Protein AF-A0A822GF54-F1 (afdb_monomer_lite)

Foldseek 3Di:
DVVVVVVVVVVVVVVVVVVVVPDPPVVLVVLVVVVVVVVVVVVVVVVVVVVVVVVVVLVVVVVVLVVVLVVLVVVLVVLVVVCVVVVDDDPVSVVVSVVSVVVSVVVVVCCVVPNDDDDDDDDDDPPPPDDDDDPPPDDPPPVPDDDDDDDDDSDDD

Structure (mmCIF, N/CA/C/O backbone):
data_AF-A0A822GF54-F1
#
_entry.id   AF-A0A822GF54-F1
#
loop_
_atom_site.group_PDB
_atom_site.id
_atom_site.type_symbol
_atom_site.label_atom_id
_atom_site.label_alt_id
_atom_site.label_comp_id
_atom_site.label_asym_id
_atom_site.label_entity_id
_atom_site.label_seq_id
_atom_site.pdbx_PDB_ins_code
_atom_site.Cartn_x
_atom_site.Cartn_y
_atom_site.Cartn_z
_atom_site.occupancy
_atom_site.B_iso_or_equiv
_atom_site.auth_seq_id
_atom_site.auth_comp_id
_atom_site.auth_asym_id
_atom_site.auth_atom_id
_atom_site.pdbx_PDB_model_num
ATOM 1 N N . LEU A 1 1 ? 51.647 18.695 -51.760 1.00 62.88 1 LEU A N 1
ATOM 2 C CA . LEU A 1 1 ? 51.159 19.353 -50.527 1.00 62.88 1 LEU A CA 1
ATOM 3 C C . LEU A 1 1 ? 49.643 19.215 -50.372 1.00 62.88 1 LEU A C 1
ATOM 5 O O . LEU A 1 1 ? 49.225 18.711 -49.344 1.00 62.88 1 LEU A O 1
ATOM 9 N N . ILE A 1 2 ? 48.826 19.534 -51.386 1.00 62.53 2 ILE A N 1
ATOM 10 C CA . ILE A 1 2 ? 47.358 19.334 -51.318 1.00 62.53 2 ILE A CA 1
ATOM 11 C C . ILE A 1 2 ? 46.980 17.839 -51.302 1.00 62.53 2 ILE A C 1
ATOM 13 O O . ILE A 1 2 ? 46.251 17.400 -50.422 1.00 62.53 2 ILE A O 1
ATOM 17 N N . ASN A 1 3 ? 47.561 17.021 -52.189 1.00 69.25 3 ASN A N 1
ATOM 18 C CA . ASN A 1 3 ? 47.266 15.576 -52.235 1.00 69.25 3 ASN A CA 1
ATOM 19 C C . ASN A 1 3 ? 47.635 14.825 -50.942 1.00 69.25 3 ASN A C 1
ATOM 21 O O . ASN A 1 3 ? 46.968 13.866 -50.583 1.00 69.25 3 ASN A O 1
ATOM 25 N N . SER A 1 4 ? 48.667 15.267 -50.216 1.00 73.56 4 SER A N 1
ATOM 26 C CA . SER A 1 4 ? 49.046 14.665 -48.929 1.00 73.56 4 SER A CA 1
ATOM 27 C C . SER A 1 4 ? 48.073 15.021 -47.800 1.00 73.56 4 SER A C 1
ATOM 29 O O . SER A 1 4 ? 47.867 14.207 -46.911 1.00 73.56 4 SER A O 1
ATOM 31 N N . GLN A 1 5 ? 47.449 16.204 -47.844 1.00 74.88 5 GLN A N 1
ATOM 32 C CA . GLN A 1 5 ? 46.405 16.591 -46.886 1.00 74.88 5 GLN A CA 1
ATOM 33 C C . GLN A 1 5 ? 45.098 15.838 -47.150 1.00 74.88 5 GLN A C 1
ATOM 35 O O . GLN A 1 5 ? 44.458 15.377 -46.214 1.00 74.88 5 GLN A O 1
ATOM 40 N N . VAL A 1 6 ? 44.738 15.653 -48.424 1.00 77.38 6 VAL A N 1
ATOM 41 C CA . VAL A 1 6 ? 43.554 14.871 -48.813 1.00 77.38 6 VAL A CA 1
ATOM 42 C C . VAL A 1 6 ? 43.695 13.408 -48.384 1.00 77.38 6 VAL A C 1
ATOM 44 O O . VAL A 1 6 ? 42.752 12.850 -47.838 1.00 77.38 6 VAL A O 1
ATOM 47 N N . ASN A 1 7 ? 44.875 12.806 -48.551 1.00 83.06 7 ASN A N 1
ATOM 48 C CA . ASN A 1 7 ? 45.111 11.428 -48.111 1.00 83.06 7 ASN A CA 1
ATOM 49 C C . ASN A 1 7 ? 45.006 11.272 -46.584 1.00 83.06 7 ASN A C 1
ATOM 51 O O . ASN A 1 7 ? 44.385 10.323 -46.125 1.00 83.06 7 ASN A O 1
ATOM 55 N N . SER A 1 8 ? 45.520 12.234 -45.808 1.00 83.50 8 SER A N 1
ATOM 56 C CA . SER A 1 8 ? 45.375 12.238 -44.341 1.00 83.50 8 SER A CA 1
ATOM 57 C C . SER A 1 8 ? 43.906 12.264 -43.903 1.00 83.50 8 SER A C 1
ATOM 59 O O . SER A 1 8 ? 43.526 11.550 -42.983 1.00 83.50 8 SER A O 1
ATOM 61 N N . LEU A 1 9 ? 43.066 13.052 -44.583 1.00 82.94 9 LEU A N 1
ATOM 62 C CA . LEU A 1 9 ? 41.627 13.111 -44.300 1.00 82.94 9 LEU A CA 1
ATOM 63 C C . LEU A 1 9 ? 40.915 11.799 -44.649 1.00 82.94 9 LEU A C 1
ATOM 65 O O . LEU A 1 9 ? 40.006 11.386 -43.939 1.00 82.94 9 LEU A O 1
ATOM 69 N N . VAL A 1 10 ? 41.324 11.130 -45.729 1.00 86.12 10 VAL A N 1
ATOM 70 C CA . VAL A 1 10 ? 40.788 9.810 -46.095 1.00 86.12 10 VAL A CA 1
ATOM 71 C C . VAL A 1 10 ? 41.155 8.764 -45.040 1.00 86.12 10 VAL A C 1
ATOM 73 O O . VAL A 1 10 ? 40.300 7.970 -44.654 1.00 86.12 10 VAL A O 1
ATOM 76 N N . ASP A 1 11 ? 42.386 8.789 -44.529 1.00 87.25 11 ASP A N 1
ATOM 77 C CA . ASP A 1 11 ? 42.826 7.883 -43.464 1.00 87.25 11 ASP A CA 1
ATOM 78 C C . ASP A 1 11 ? 42.062 8.128 -42.149 1.00 87.25 11 ASP A C 1
ATOM 80 O O . ASP A 1 11 ? 41.659 7.174 -41.476 1.00 87.25 11 ASP A O 1
ATOM 84 N N . GLU A 1 12 ? 41.785 9.391 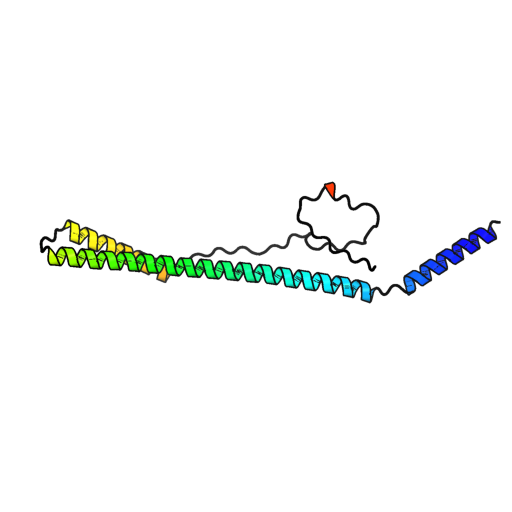-41.809 1.00 87.19 12 GLU A N 1
ATOM 85 C CA . GLU A 1 12 ? 40.933 9.761 -40.669 1.00 87.19 12 GLU A CA 1
ATOM 86 C C . GLU A 1 12 ? 39.487 9.276 -40.850 1.00 87.19 12 GLU A C 1
ATOM 88 O O . GLU A 1 12 ? 38.936 8.650 -39.944 1.00 87.19 12 GLU A O 1
ATOM 93 N N . ILE A 1 13 ? 38.888 9.489 -42.028 1.00 87.00 13 ILE A N 1
ATOM 94 C CA . ILE A 1 13 ? 37.529 9.018 -42.347 1.00 87.00 13 ILE A CA 1
ATOM 95 C C . ILE A 1 13 ? 37.442 7.494 -42.228 1.00 87.00 13 ILE A C 1
ATOM 97 O O . ILE A 1 13 ? 36.528 6.981 -41.588 1.00 87.00 13 ILE A O 1
ATOM 101 N N . ASN A 1 14 ? 38.412 6.766 -42.785 1.00 88.69 14 ASN A N 1
ATOM 102 C CA . ASN A 1 14 ? 38.449 5.306 -42.707 1.00 88.69 14 ASN A CA 1
ATOM 103 C C . ASN A 1 14 ? 38.640 4.813 -41.266 1.00 88.69 14 ASN A C 1
ATOM 105 O O . ASN A 1 14 ? 38.104 3.776 -40.879 1.00 88.69 14 ASN A O 1
ATOM 109 N N . THR A 1 15 ? 39.399 5.547 -40.451 1.00 90.44 15 THR A N 1
ATOM 110 C CA . THR A 1 15 ? 39.565 5.228 -39.028 1.00 90.44 15 THR A CA 1
ATOM 111 C C . THR A 1 15 ? 38.246 5.394 -38.272 1.00 90.44 15 THR A C 1
ATOM 113 O O . THR A 1 15 ? 37.877 4.503 -37.507 1.00 90.44 15 THR A O 1
ATOM 116 N N . LEU A 1 16 ? 37.508 6.480 -38.523 1.00 86.81 16 LEU A N 1
ATOM 117 C CA . LEU A 1 16 ? 36.188 6.717 -37.929 1.00 86.81 16 LEU A CA 1
ATOM 118 C C . LEU A 1 16 ? 35.161 5.668 -38.376 1.00 86.81 16 LEU A C 1
ATOM 120 O O . LEU A 1 16 ? 34.424 5.149 -37.542 1.00 86.81 16 LEU A O 1
ATOM 124 N N . ASP A 1 17 ? 35.141 5.309 -39.659 1.00 84.06 17 ASP A N 1
ATOM 125 C CA . ASP A 1 17 ? 34.235 4.285 -40.197 1.00 84.06 17 ASP A CA 1
ATOM 126 C C . ASP A 1 17 ? 34.492 2.912 -39.557 1.00 84.06 17 ASP A C 1
ATOM 128 O O . ASP A 1 17 ? 33.571 2.244 -39.085 1.00 84.06 17 ASP A O 1
ATOM 132 N N . ASN A 1 18 ? 35.767 2.537 -39.407 1.00 87.50 18 ASN A N 1
ATOM 133 C CA . ASN A 1 18 ? 36.145 1.321 -38.693 1.00 87.50 18 ASN A CA 1
ATOM 134 C C . ASN A 1 18 ? 35.714 1.367 -37.219 1.00 87.50 18 ASN A C 1
ATOM 136 O O . ASN A 1 18 ? 35.192 0.378 -36.707 1.00 87.50 18 ASN A O 1
ATOM 140 N N . GLN A 1 19 ? 35.875 2.501 -36.531 1.00 84.88 19 GLN A N 1
ATOM 141 C CA . GLN A 1 19 ? 35.415 2.654 -35.146 1.00 84.88 19 GLN A CA 1
ATOM 142 C C . GLN A 1 19 ? 33.894 2.501 -35.029 1.00 84.88 19 GLN A C 1
ATOM 144 O O . GLN A 1 19 ? 33.423 1.777 -34.151 1.00 84.88 19 GLN A O 1
ATOM 149 N N . LEU A 1 20 ? 33.131 3.114 -35.937 1.00 81.94 20 LEU A N 1
ATOM 150 C CA . LEU A 1 20 ? 31.677 2.965 -35.998 1.00 81.94 20 LEU A CA 1
ATOM 151 C C . LEU A 1 20 ? 31.261 1.521 -36.304 1.00 81.94 20 LEU A C 1
ATOM 153 O O . LEU A 1 20 ? 30.304 1.031 -35.712 1.00 81.94 20 LEU A O 1
ATOM 157 N N . SER A 1 21 ? 32.001 0.812 -37.160 1.00 81.56 21 SER A N 1
ATOM 158 C CA . SER A 1 21 ? 31.717 -0.590 -37.496 1.00 81.56 21 SER A CA 1
ATOM 159 C C . SER A 1 21 ? 31.939 -1.565 -36.332 1.00 81.56 21 SER A C 1
ATOM 161 O O . SER A 1 21 ? 31.321 -2.628 -36.290 1.00 81.56 21 SER A O 1
ATOM 163 N N . VAL A 1 22 ? 32.807 -1.207 -35.380 1.00 86.44 22 VAL A N 1
ATOM 164 C CA . VAL A 1 22 ? 33.123 -2.020 -34.193 1.00 86.44 22 VAL A CA 1
ATOM 165 C C . VAL A 1 22 ? 32.194 -1.685 -33.018 1.00 86.44 22 VAL A C 1
ATOM 167 O O . VAL A 1 22 ? 32.098 -2.466 -32.068 1.00 86.44 22 VAL A O 1
ATOM 170 N N . LEU A 1 23 ? 31.466 -0.562 -33.068 1.00 84.81 23 LEU A N 1
ATOM 171 C CA . LEU A 1 23 ? 30.486 -0.217 -32.040 1.00 84.81 23 LEU A CA 1
ATOM 172 C C . LEU A 1 23 ? 29.345 -1.237 -32.010 1.00 84.81 23 LEU A C 1
ATOM 174 O O . LEU A 1 23 ? 28.486 -1.297 -32.889 1.00 84.81 23 LEU A O 1
ATOM 178 N N . ASN A 1 24 ? 29.299 -2.006 -30.927 1.00 86.12 24 ASN A N 1
ATOM 179 C CA . ASN A 1 24 ? 28.221 -2.943 -30.672 1.00 86.12 24 ASN A CA 1
ATOM 180 C C . ASN A 1 24 ? 27.012 -2.217 -30.061 1.00 86.12 24 ASN A C 1
ATOM 182 O O . ASN A 1 24 ? 26.870 -2.111 -28.840 1.00 86.12 24 ASN A O 1
ATOM 186 N N . VAL A 1 25 ? 26.134 -1.705 -30.924 1.00 86.75 25 VAL A N 1
ATOM 187 C CA . VAL A 1 25 ? 24.910 -0.989 -30.526 1.00 86.75 25 VAL A CA 1
ATOM 188 C C . VAL A 1 25 ? 24.016 -1.848 -29.624 1.00 86.75 25 VAL A C 1
ATOM 190 O O . VAL A 1 25 ? 23.463 -1.341 -28.645 1.00 86.75 25 VAL A O 1
ATOM 193 N N . ASP A 1 26 ? 23.922 -3.153 -29.890 1.00 89.56 26 ASP A N 1
ATOM 194 C CA . ASP A 1 26 ? 23.113 -4.073 -29.086 1.00 89.56 26 ASP A CA 1
ATOM 195 C C . ASP A 1 26 ? 23.646 -4.207 -27.656 1.00 89.56 26 ASP A C 1
ATOM 197 O O . ASP A 1 26 ? 22.862 -4.277 -26.706 1.00 89.56 26 ASP A O 1
ATOM 201 N N . GLU A 1 27 ? 24.969 -4.184 -27.472 1.00 89.31 27 GLU A N 1
ATOM 202 C CA . GLU A 1 27 ? 25.577 -4.193 -26.140 1.00 89.31 27 GLU A CA 1
ATOM 203 C C . GLU A 1 27 ? 25.241 -2.913 -25.362 1.00 89.31 27 GLU A C 1
ATOM 205 O O . GLU A 1 27 ? 24.866 -2.980 -24.186 1.00 89.31 27 GLU A O 1
ATOM 210 N N . VAL A 1 28 ? 25.319 -1.749 -26.014 1.00 86.62 28 VAL A N 1
ATOM 211 C CA . VAL A 1 28 ? 24.971 -0.456 -25.402 1.00 86.62 28 VAL A CA 1
ATOM 212 C C . VAL A 1 28 ? 23.494 -0.431 -25.002 1.00 86.62 28 VAL A C 1
ATOM 214 O O . VAL A 1 28 ? 23.165 -0.132 -23.850 1.00 86.62 28 VAL A O 1
ATOM 217 N N . ILE A 1 29 ? 22.597 -0.825 -25.910 1.00 89.25 29 ILE A N 1
ATOM 218 C CA . ILE A 1 29 ? 21.159 -0.936 -25.630 1.00 89.25 29 ILE A CA 1
ATOM 219 C C . ILE A 1 29 ? 20.908 -1.930 -24.491 1.00 89.25 29 ILE A C 1
ATOM 221 O O . ILE A 1 29 ? 20.104 -1.654 -23.597 1.00 89.25 29 ILE A O 1
ATOM 225 N N . GLY A 1 30 ? 21.605 -3.067 -24.489 1.00 92.44 30 GLY A N 1
ATOM 226 C CA . GLY A 1 30 ? 21.512 -4.084 -23.446 1.00 92.44 30 GLY A CA 1
ATOM 227 C C . GLY A 1 30 ? 21.836 -3.526 -22.060 1.00 92.44 30 GLY A C 1
ATOM 228 O O . GLY A 1 30 ? 21.047 -3.700 -21.128 1.00 92.44 30 GLY A O 1
ATOM 229 N N . LYS A 1 31 ? 22.940 -2.783 -21.926 1.00 90.38 31 LYS A N 1
ATOM 230 C CA . LYS A 1 31 ? 23.333 -2.130 -20.664 1.00 90.38 31 LYS A CA 1
ATOM 231 C C . LYS A 1 31 ? 22.307 -1.088 -20.207 1.00 90.38 31 LYS A C 1
ATOM 233 O O . LYS A 1 31 ? 21.956 -1.051 -19.026 1.00 90.38 31 LYS A O 1
ATOM 238 N N . CYS A 1 32 ? 21.782 -0.274 -21.125 1.00 89.00 32 CYS A N 1
ATOM 239 C CA . CYS A 1 32 ? 20.730 0.698 -20.813 1.00 89.00 32 CYS A CA 1
ATOM 240 C C . CYS A 1 32 ? 19.446 0.011 -20.324 1.00 89.00 32 CYS A C 1
ATOM 242 O O . CYS A 1 32 ? 18.877 0.411 -19.306 1.00 89.00 32 CYS A O 1
ATOM 244 N N . ARG A 1 33 ? 19.020 -1.070 -20.990 1.00 93.06 33 ARG A N 1
ATOM 245 C CA . ARG A 1 33 ? 17.845 -1.857 -20.587 1.00 93.06 33 ARG A CA 1
ATOM 246 C C . ARG A 1 33 ? 17.999 -2.451 -19.194 1.00 93.06 33 ARG A C 1
ATOM 248 O O . ARG A 1 33 ? 17.090 -2.302 -18.390 1.00 93.06 33 ARG A O 1
ATOM 255 N N . GLN A 1 34 ? 19.155 -3.027 -18.867 1.00 94.19 34 GLN A N 1
ATOM 256 C CA . GLN A 1 34 ? 19.411 -3.569 -17.526 1.00 94.19 34 GLN A CA 1
ATOM 257 C C . GLN A 1 34 ? 19.249 -2.510 -16.425 1.00 94.19 34 GLN A C 1
ATOM 259 O O . GLN A 1 34 ? 18.699 -2.788 -15.359 1.00 94.19 34 GLN A O 1
ATOM 264 N N . LYS A 1 35 ? 19.698 -1.277 -16.681 1.00 90.88 35 LYS A N 1
ATOM 265 C CA . LYS A 1 35 ? 19.548 -0.157 -15.743 1.00 90.88 35 LYS A CA 1
ATOM 266 C C . LYS A 1 35 ? 18.093 0.286 -15.601 1.00 90.88 35 LYS A C 1
ATOM 268 O O . LYS A 1 35 ? 17.647 0.512 -14.478 1.00 90.88 35 LYS A O 1
ATOM 273 N N . LEU A 1 36 ? 17.348 0.353 -16.705 1.00 92.00 36 LEU A N 1
ATOM 274 C CA . LEU A 1 36 ? 15.910 0.643 -16.683 1.00 92.00 36 LEU A CA 1
ATOM 275 C C . LEU A 1 36 ? 15.110 -0.460 -15.982 1.00 92.00 36 LEU A C 1
ATOM 277 O O . LEU A 1 36 ? 14.202 -0.156 -15.213 1.00 92.00 36 LEU A O 1
ATOM 281 N N . ASP A 1 37 ? 15.472 -1.726 -16.179 1.00 95.12 37 ASP A N 1
ATOM 282 C CA . ASP A 1 37 ? 14.852 -2.858 -15.492 1.00 95.12 37 ASP A CA 1
ATOM 283 C C . ASP A 1 37 ? 15.095 -2.804 -13.987 1.00 95.12 37 ASP A C 1
ATOM 285 O O . ASP A 1 37 ? 14.170 -3.035 -13.203 1.00 95.12 37 ASP A O 1
ATOM 289 N N . LYS A 1 38 ? 16.317 -2.448 -13.578 1.00 92.94 38 LYS A N 1
ATOM 290 C CA . LYS A 1 38 ? 16.638 -2.216 -12.171 1.00 92.94 38 LYS A CA 1
ATOM 291 C C . LYS A 1 38 ? 15.823 -1.057 -11.600 1.00 92.94 38 LYS A C 1
ATOM 293 O O . LYS A 1 38 ? 15.203 -1.225 -10.557 1.00 92.94 38 LYS A O 1
ATOM 298 N N . TRP A 1 39 ? 15.766 0.080 -12.295 1.00 91.31 39 TRP A N 1
ATOM 299 C CA . TRP A 1 39 ? 14.943 1.220 -11.882 1.00 91.31 39 TRP A CA 1
ATOM 300 C C . TRP A 1 39 ? 13.466 0.833 -11.736 1.00 91.31 39 TRP A C 1
ATOM 302 O O . TRP A 1 39 ? 12.854 1.121 -10.711 1.00 91.31 39 TRP A O 1
ATOM 312 N N . ARG A 1 40 ? 12.910 0.102 -12.711 1.00 91.75 40 ARG A N 1
ATOM 313 C CA . ARG A 1 40 ? 11.537 -0.415 -12.659 1.00 91.75 40 ARG A CA 1
ATOM 314 C C . ARG A 1 40 ? 11.327 -1.283 -11.420 1.00 91.75 40 ARG A C 1
ATOM 316 O O . ARG A 1 40 ? 10.336 -1.109 -10.715 1.00 91.75 40 ARG A O 1
ATOM 323 N N . HIS A 1 41 ? 12.244 -2.212 -11.158 1.00 96.06 41 HIS A N 1
ATOM 324 C CA . HIS A 1 41 ? 12.176 -3.080 -9.986 1.00 96.06 41 HIS A CA 1
ATOM 325 C C . HIS A 1 41 ? 12.208 -2.275 -8.680 1.00 96.06 41 HIS A C 1
ATOM 327 O O . HIS A 1 41 ? 11.351 -2.468 -7.819 1.00 96.06 41 HIS A O 1
ATOM 333 N N . ASP A 1 42 ? 13.134 -1.323 -8.564 1.00 92.12 42 ASP A N 1
ATOM 334 C CA . ASP A 1 42 ? 13.261 -0.456 -7.392 1.00 92.12 42 ASP A CA 1
ATOM 335 C C . ASP A 1 42 ? 11.985 0.382 -7.171 1.00 92.12 42 ASP A C 1
ATOM 337 O O . ASP A 1 42 ? 11.511 0.514 -6.041 1.00 92.12 42 ASP A O 1
ATOM 341 N N . CYS A 1 43 ? 11.370 0.898 -8.241 1.00 90.56 43 CYS A N 1
ATOM 342 C CA . CYS A 1 43 ? 10.089 1.600 -8.166 1.00 90.56 43 CYS A CA 1
ATOM 343 C C . CYS A 1 43 ? 8.956 0.701 -7.656 1.00 90.56 43 CYS A C 1
ATOM 345 O O . CYS A 1 43 ? 8.200 1.126 -6.781 1.00 90.56 43 CYS A O 1
ATOM 347 N N . HIS A 1 44 ? 8.844 -0.535 -8.153 1.00 94.38 44 HIS A N 1
ATOM 348 C CA . HIS A 1 44 ? 7.844 -1.485 -7.656 1.00 94.38 44 HIS A CA 1
ATOM 349 C C . HIS A 1 44 ? 8.033 -1.781 -6.168 1.00 94.38 44 HIS A C 1
ATOM 351 O O . HIS A 1 44 ? 7.074 -1.686 -5.409 1.00 94.38 44 HIS A O 1
ATOM 357 N N . MET A 1 45 ? 9.273 -1.999 -5.723 1.00 96.19 45 MET A N 1
ATOM 358 C CA . MET A 1 45 ? 9.583 -2.207 -4.305 1.00 96.19 45 MET A CA 1
ATOM 359 C C . MET A 1 45 ? 9.137 -1.035 -3.416 1.00 96.19 45 MET A C 1
ATOM 361 O O . MET A 1 45 ? 8.699 -1.238 -2.281 1.00 96.19 45 MET A O 1
ATOM 365 N N . VAL A 1 46 ? 9.248 0.204 -3.906 1.00 93.50 46 VAL A N 1
ATOM 366 C CA . VAL A 1 46 ? 8.764 1.394 -3.186 1.00 93.50 46 VAL A CA 1
ATOM 367 C C . VAL A 1 46 ? 7.236 1.416 -3.117 1.00 93.50 46 VAL A C 1
ATOM 369 O O . VAL A 1 46 ? 6.686 1.707 -2.053 1.00 93.50 46 VAL A O 1
ATOM 372 N N . ILE A 1 47 ? 6.558 1.097 -4.221 1.00 93.62 47 ILE A N 1
ATOM 373 C CA . ILE A 1 47 ? 5.091 1.031 -4.284 1.00 93.62 47 ILE A CA 1
ATOM 374 C C . ILE A 1 47 ? 4.564 -0.035 -3.319 1.00 93.62 47 ILE A C 1
ATOM 376 O O . ILE A 1 47 ? 3.667 0.257 -2.528 1.00 93.62 47 ILE A O 1
ATOM 380 N N . ASP A 1 48 ? 5.159 -1.227 -3.328 1.00 97.25 48 ASP A N 1
ATOM 381 C CA . ASP A 1 48 ? 4.750 -2.341 -2.472 1.00 97.25 48 ASP A CA 1
ATOM 382 C C . ASP A 1 48 ? 4.928 -1.993 -0.994 1.00 97.25 48 ASP A C 1
ATOM 384 O O . ASP A 1 48 ? 3.998 -2.129 -0.198 1.00 97.25 48 ASP A O 1
ATOM 388 N N . ARG A 1 49 ? 6.084 -1.426 -0.623 1.00 97.31 49 ARG A N 1
ATOM 389 C CA . ARG A 1 49 ? 6.329 -0.973 0.753 1.00 97.31 49 ARG A CA 1
ATOM 390 C C . ARG A 1 49 ? 5.314 0.078 1.197 1.00 97.31 49 ARG A C 1
ATOM 392 O O . ARG A 1 49 ? 4.823 0.028 2.325 1.00 97.31 49 ARG A O 1
ATOM 399 N N . PHE A 1 50 ? 5.013 1.046 0.333 1.00 94.81 50 PHE A N 1
ATOM 400 C CA . PHE A 1 50 ? 4.017 2.071 0.631 1.00 94.81 50 PHE A CA 1
ATOM 401 C C . PHE A 1 50 ? 2.634 1.449 0.845 1.00 94.81 50 PHE A C 1
ATOM 403 O O . PHE A 1 50 ? 1.954 1.790 1.814 1.00 94.81 50 PHE A O 1
ATOM 410 N N . TYR A 1 51 ? 2.228 0.522 -0.024 1.00 94.75 51 TYR A N 1
ATOM 411 C CA . TYR A 1 51 ? 0.974 -0.211 0.108 1.00 94.75 51 TYR A CA 1
ATOM 412 C C . TYR A 1 51 ? 0.898 -0.971 1.440 1.00 94.75 51 TYR A C 1
ATOM 414 O O . TYR A 1 51 ? -0.057 -0.782 2.198 1.00 94.75 51 TYR A O 1
ATOM 422 N N . GLU A 1 52 ? 1.930 -1.746 1.781 1.00 97.81 52 GLU A N 1
ATOM 423 C CA . GLU A 1 52 ? 2.002 -2.492 3.041 1.00 97.81 52 GLU A CA 1
ATOM 424 C C . GLU A 1 52 ? 1.872 -1.574 4.263 1.00 97.81 52 GLU A C 1
ATOM 426 O O . GLU A 1 52 ? 1.106 -1.861 5.188 1.00 97.81 52 GLU A O 1
ATOM 431 N N . GLU A 1 53 ? 2.556 -0.427 4.258 1.00 96.94 53 GLU A N 1
ATOM 432 C CA . GLU A 1 53 ? 2.455 0.565 5.330 1.00 96.94 53 GLU A CA 1
ATOM 433 C C . GLU A 1 53 ? 1.014 1.085 5.487 1.00 96.94 53 GLU A C 1
ATOM 435 O O . GLU A 1 53 ? 0.509 1.237 6.608 1.00 96.94 53 GLU A O 1
ATOM 440 N N . LYS A 1 54 ? 0.313 1.346 4.375 1.00 94.31 54 LYS A N 1
ATOM 441 C CA . LYS A 1 54 ? -1.094 1.775 4.411 1.00 94.31 54 LYS A CA 1
ATOM 442 C C . LYS A 1 54 ? -2.012 0.670 4.925 1.00 94.31 54 LYS A C 1
ATOM 444 O O . LYS A 1 54 ? -2.880 0.970 5.748 1.00 94.31 54 LYS A O 1
ATOM 449 N N . CYS A 1 55 ? -1.793 -0.585 4.537 1.00 94.62 55 CYS A N 1
ATOM 450 C CA . CYS A 1 55 ? -2.533 -1.731 5.070 1.00 94.62 55 CYS A CA 1
ATOM 451 C C . CYS A 1 55 ? -2.352 -1.872 6.586 1.00 94.62 55 CYS A C 1
ATOM 453 O O . CYS A 1 55 ? -3.333 -2.024 7.317 1.00 94.62 55 CYS A O 1
ATOM 455 N N . GLN A 1 56 ? -1.121 -1.738 7.085 1.00 96.69 56 GLN A N 1
ATOM 456 C CA . GLN A 1 56 ? -0.848 -1.774 8.523 1.00 96.69 56 GLN A CA 1
ATOM 457 C C . GLN A 1 56 ? -1.546 -0.624 9.260 1.00 96.69 56 GLN A C 1
ATOM 459 O O . GLN A 1 56 ? -2.174 -0.840 10.299 1.00 96.69 56 GLN A O 1
ATOM 464 N N . LYS A 1 57 ? -1.500 0.597 8.713 1.00 94.12 57 LYS A N 1
ATOM 465 C CA . LYS A 1 57 ? -2.213 1.757 9.276 1.00 94.12 57 LYS A CA 1
ATOM 466 C C . LYS A 1 57 ? -3.725 1.539 9.313 1.00 94.12 57 LYS A C 1
ATOM 468 O O . LYS A 1 57 ? -4.358 1.870 10.319 1.00 94.12 57 LYS A O 1
ATOM 473 N N . LEU A 1 58 ? -4.299 0.959 8.259 1.00 91.12 58 LEU A N 1
ATOM 474 C CA . LEU A 1 58 ? -5.717 0.606 8.202 1.00 91.12 58 LEU A CA 1
ATOM 475 C C . LEU A 1 58 ? -6.073 -0.401 9.302 1.00 91.12 58 LEU A C 1
ATOM 477 O O . LEU A 1 58 ? -6.974 -0.145 10.103 1.00 91.12 58 LEU A O 1
ATOM 481 N N . GLN A 1 59 ? -5.315 -1.493 9.410 1.00 92.81 59 GLN A N 1
ATOM 482 C CA . GLN A 1 59 ? -5.524 -2.520 10.430 1.00 92.81 59 GLN A CA 1
ATOM 483 C C . GLN A 1 59 ? -5.437 -1.939 11.847 1.00 92.81 59 GLN A C 1
ATOM 485 O O . GLN A 1 59 ? -6.321 -2.172 12.674 1.00 92.81 59 GLN A O 1
ATOM 490 N N . GLN A 1 60 ? -4.408 -1.135 12.130 1.00 94.50 60 GLN A N 1
ATOM 491 C CA . GLN A 1 60 ? -4.250 -0.469 13.424 1.00 94.50 60 GLN A CA 1
ATOM 492 C C . GLN A 1 60 ? -5.435 0.447 13.740 1.00 94.50 60 GLN A C 1
ATOM 494 O O . GLN A 1 60 ? -5.890 0.492 14.887 1.00 94.50 60 GLN A O 1
ATOM 499 N N . ARG A 1 61 ? -5.959 1.166 12.740 1.00 90.81 61 ARG A N 1
ATOM 500 C CA . ARG A 1 61 ? -7.128 2.034 12.903 1.00 90.81 61 ARG A CA 1
ATOM 501 C C . ARG A 1 61 ? -8.390 1.228 13.214 1.00 90.81 61 ARG A C 1
ATOM 503 O O . ARG A 1 61 ? -9.097 1.603 14.148 1.00 90.81 61 ARG A O 1
ATOM 510 N N . CYS A 1 62 ? -8.639 0.119 12.512 1.00 89.75 62 CYS A N 1
ATOM 511 C CA . CYS A 1 62 ? -9.748 -0.798 12.812 1.00 89.75 62 CYS A CA 1
ATOM 512 C C . CYS A 1 62 ? -9.661 -1.326 14.250 1.00 89.75 62 CYS A C 1
ATOM 514 O O . CYS A 1 62 ? -10.593 -1.172 15.040 1.00 89.75 62 CYS A O 1
ATOM 516 N N . VAL A 1 63 ? -8.510 -1.900 14.617 1.00 92.94 63 VAL A N 1
ATOM 517 C CA . VAL A 1 63 ? -8.292 -2.494 15.944 1.00 92.94 63 VAL A CA 1
ATOM 518 C C . VAL A 1 63 ? -8.468 -1.455 17.050 1.00 92.94 63 VAL A C 1
ATOM 520 O O . VAL A 1 63 ? -9.098 -1.737 18.070 1.00 92.94 63 VAL A O 1
ATOM 523 N N . ARG A 1 64 ? -7.949 -0.236 16.856 1.00 92.06 64 ARG A N 1
ATOM 524 C CA . ARG A 1 64 ? -8.089 0.855 17.828 1.00 92.06 64 ARG A CA 1
ATOM 525 C C . ARG A 1 64 ? -9.551 1.227 18.058 1.00 92.06 64 ARG A C 1
ATOM 527 O O . ARG A 1 64 ? -9.946 1.344 19.216 1.00 92.06 64 ARG A O 1
ATOM 534 N N . GLN A 1 65 ? -10.342 1.370 16.993 1.00 88.75 65 GLN A N 1
ATOM 535 C CA . GLN A 1 65 ? -11.766 1.698 17.102 1.00 88.75 65 GLN A CA 1
ATOM 536 C C . GLN A 1 65 ? -12.531 0.619 17.876 1.00 88.75 65 GLN A C 1
ATOM 538 O O . GLN A 1 65 ? -13.193 0.926 18.867 1.00 88.75 65 GLN A O 1
ATOM 543 N N . VAL A 1 66 ? -12.351 -0.655 17.512 1.00 90.94 66 VAL A N 1
ATOM 544 C CA . VAL A 1 66 ? -12.994 -1.783 18.208 1.00 90.94 66 VAL A CA 1
ATOM 545 C C . VAL A 1 66 ? -12.589 -1.832 19.684 1.00 90.94 66 VAL A C 1
ATOM 547 O O . VAL A 1 66 ? -13.435 -1.982 20.567 1.00 90.94 66 VAL A O 1
ATOM 550 N N . ASN A 1 67 ? -11.301 -1.664 19.988 1.00 94.31 67 ASN A N 1
ATOM 551 C CA . ASN A 1 67 ? -10.820 -1.690 21.368 1.00 94.31 67 ASN A CA 1
ATOM 552 C C . ASN A 1 67 ? -11.329 -0.503 22.195 1.00 94.31 67 ASN A C 1
ATOM 554 O O . ASN A 1 67 ? -11.583 -0.664 23.388 1.00 94.31 67 ASN A O 1
ATOM 558 N N . GLN A 1 68 ? -11.523 0.667 21.588 1.00 92.38 68 GLN A N 1
ATOM 559 C CA . GLN A 1 68 ? -12.148 1.804 22.259 1.00 92.38 68 GLN A CA 1
ATOM 560 C C . GLN A 1 68 ? -13.601 1.492 22.639 1.00 92.38 68 GLN A C 1
ATOM 562 O O . GLN A 1 68 ? -13.987 1.739 23.781 1.00 92.38 68 GLN A O 1
ATOM 567 N N . LYS A 1 69 ? -14.374 0.853 21.749 1.00 90.69 69 LYS A N 1
ATOM 568 C CA . LYS A 1 69 ? -15.740 0.401 22.070 1.00 90.69 69 LYS A CA 1
ATOM 569 C C . LYS A 1 69 ? -15.758 -0.664 23.16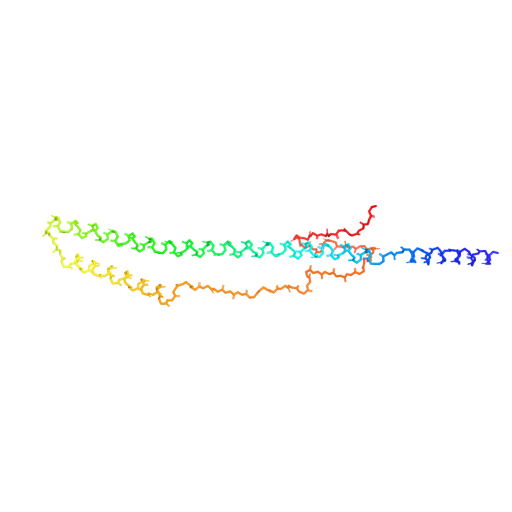2 1.00 90.69 69 LYS A C 1
ATOM 571 O O . LYS A 1 69 ? -16.546 -0.566 24.099 1.00 90.69 69 LYS A O 1
ATOM 576 N N . ARG A 1 70 ? -14.830 -1.626 23.127 1.00 94.81 70 ARG A N 1
ATOM 577 C CA . ARG A 1 70 ? -14.671 -2.617 24.210 1.00 94.81 70 ARG A CA 1
ATOM 578 C C . ARG A 1 70 ? -14.369 -1.966 25.561 1.00 94.81 70 ARG A C 1
ATOM 580 O O . ARG A 1 70 ? -14.936 -2.392 26.563 1.00 94.81 70 ARG A O 1
ATOM 587 N N . LYS A 1 71 ? -13.523 -0.929 25.597 1.00 94.88 71 LYS A N 1
ATOM 588 C CA . LYS A 1 71 ? -13.241 -0.164 26.825 1.00 94.88 71 LYS A CA 1
ATOM 589 C C . LYS A 1 71 ? -14.489 0.540 27.357 1.00 94.88 71 LYS A C 1
ATOM 591 O O . LYS A 1 71 ? -14.758 0.432 28.547 1.00 94.88 71 LYS A O 1
ATOM 596 N N . GLN A 1 72 ? -15.271 1.184 26.491 1.00 93.31 72 GLN A N 1
ATOM 597 C CA . GLN A 1 72 ? -16.532 1.823 26.889 1.00 93.31 72 GLN A CA 1
ATOM 598 C C . GLN A 1 72 ? -17.538 0.799 27.443 1.00 93.31 72 GLN A C 1
ATOM 600 O O . GLN A 1 72 ? -18.132 1.024 28.493 1.00 93.31 72 GLN A O 1
ATOM 605 N N . ILE A 1 73 ? -17.669 -0.370 26.803 1.00 95.06 73 ILE A N 1
ATOM 606 C CA . ILE A 1 73 ? -18.502 -1.474 27.314 1.00 95.06 73 ILE A CA 1
ATOM 607 C C . ILE A 1 73 ? -18.001 -1.959 28.680 1.00 95.06 73 ILE A C 1
ATOM 609 O O . ILE A 1 73 ? -18.800 -2.240 29.570 1.00 95.06 73 ILE A O 1
ATOM 613 N N . HIS A 1 74 ? -16.686 -2.080 28.866 1.00 95.38 74 HIS A N 1
ATOM 614 C CA . HIS A 1 74 ? -16.119 -2.492 30.146 1.00 95.38 74 HIS A CA 1
ATOM 615 C C . HIS A 1 74 ? -16.401 -1.468 31.255 1.00 95.38 74 HIS A C 1
ATOM 617 O O . HIS A 1 74 ? -16.835 -1.859 32.333 1.00 95.38 74 HIS A O 1
ATOM 623 N N . GLN A 1 75 ? -16.247 -0.171 30.973 1.00 93.56 75 GLN A N 1
ATOM 624 C CA . GLN A 1 75 ? -16.602 0.904 31.906 1.00 93.56 75 GLN A CA 1
ATOM 625 C C . GLN A 1 75 ? -18.090 0.879 32.271 1.00 93.56 75 GLN A C 1
ATOM 627 O O . GLN A 1 75 ? -18.430 1.001 33.443 1.00 93.56 75 GLN A O 1
ATOM 632 N N . LEU A 1 76 ? -18.973 0.636 31.296 1.00 93.81 76 LEU A N 1
ATOM 633 C CA . LEU A 1 76 ? -20.402 0.457 31.556 1.00 93.81 76 LEU A CA 1
ATOM 634 C C . LEU A 1 76 ? -20.681 -0.713 32.501 1.00 93.81 76 LEU A C 1
ATOM 636 O O . LEU A 1 76 ? -21.502 -0.581 33.405 1.00 93.81 76 LEU A O 1
ATOM 640 N N . LYS A 1 77 ? -19.995 -1.847 32.317 1.00 93.38 77 LYS A N 1
ATOM 641 C CA . LYS A 1 77 ? -20.128 -3.008 33.210 1.00 93.38 77 LYS A CA 1
ATOM 642 C C . LYS A 1 77 ? -19.685 -2.687 34.637 1.00 93.38 77 LYS A C 1
ATOM 644 O O . LYS A 1 77 ? -20.380 -3.079 35.566 1.00 93.38 77 LYS A O 1
ATOM 649 N N . LEU A 1 78 ? -18.567 -1.975 34.804 1.00 93.19 78 LEU A N 1
ATOM 650 C CA . LEU A 1 78 ? -18.085 -1.552 36.123 1.00 93.19 78 LEU A CA 1
ATOM 651 C C . LEU A 1 78 ? -19.098 -0.630 36.807 1.00 93.19 78 LEU A C 1
ATOM 653 O O . LEU A 1 78 ? -19.566 -0.963 37.890 1.00 93.19 78 LEU A O 1
ATOM 657 N N . LYS A 1 79 ? -19.539 0.429 36.118 1.00 90.94 79 LYS A N 1
ATOM 658 C CA . LYS A 1 79 ? -20.529 1.372 36.655 1.00 90.94 79 LYS A CA 1
ATOM 659 C C . LYS A 1 79 ? -21.856 0.690 37.004 1.00 90.94 79 LYS A C 1
ATOM 661 O O . LYS A 1 79 ? -22.476 0.998 38.011 1.00 90.94 79 LYS A O 1
ATOM 666 N N . THR A 1 80 ? -22.294 -0.269 36.186 1.00 91.50 80 THR A N 1
ATOM 667 C CA . THR A 1 80 ? -23.509 -1.048 36.474 1.00 91.50 80 THR A CA 1
ATOM 668 C C . THR A 1 80 ? -23.347 -1.879 37.750 1.00 91.50 80 THR A C 1
ATOM 670 O O . THR A 1 80 ? -24.270 -1.937 38.554 1.00 91.50 80 THR A O 1
ATOM 673 N N . ASN A 1 81 ? -22.185 -2.505 37.956 1.00 91.94 81 ASN A N 1
ATOM 674 C CA . ASN A 1 81 ? -21.915 -3.276 39.170 1.00 91.94 81 ASN A CA 1
ATOM 675 C C . ASN A 1 81 ? -21.837 -2.390 40.421 1.00 91.94 81 ASN A C 1
ATOM 677 O O . ASN A 1 81 ? -22.357 -2.796 41.454 1.00 91.94 81 ASN A O 1
ATOM 681 N N . GLU A 1 82 ? -21.221 -1.209 40.328 1.00 91.62 82 GLU A N 1
ATOM 682 C CA . GLU A 1 82 ? -21.162 -0.225 41.423 1.00 91.62 82 GLU A CA 1
ATOM 683 C C . GLU A 1 82 ? -22.575 0.174 41.866 1.00 91.62 82 GLU A C 1
ATOM 685 O O . GLU A 1 82 ? -22.934 -0.009 43.025 1.00 91.62 82 GLU A O 1
ATOM 690 N N . LEU A 1 83 ? -23.431 0.560 40.916 1.00 89.38 83 LEU A N 1
ATOM 691 C CA . LEU A 1 83 ? -24.826 0.926 41.188 1.00 89.38 83 LEU A CA 1
ATOM 692 C C . LEU A 1 83 ? -25.645 -0.223 41.805 1.00 89.38 83 LEU A C 1
ATOM 694 O O . LEU A 1 83 ? -26.503 0.006 42.656 1.00 89.38 83 LEU A O 1
ATOM 698 N N . ILE A 1 84 ? -25.388 -1.472 41.397 1.00 88.56 84 ILE A N 1
ATOM 699 C CA . ILE A 1 84 ? -26.024 -2.656 42.001 1.00 88.56 84 ILE A CA 1
ATOM 700 C C . ILE A 1 84 ? -25.566 -2.847 43.454 1.00 88.56 84 ILE A C 1
ATOM 702 O O . ILE A 1 84 ? -26.374 -3.232 44.299 1.00 88.56 84 ILE A O 1
ATOM 706 N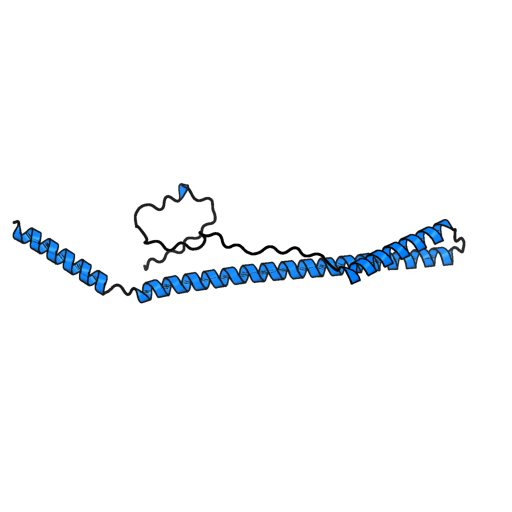 N . GLN A 1 85 ? -24.283 -2.615 43.744 1.00 89.81 85 GLN A N 1
ATOM 707 C CA . GLN A 1 85 ? -23.720 -2.767 45.088 1.00 89.81 85 GLN A CA 1
ATOM 708 C C . GLN A 1 85 ? -24.204 -1.677 46.043 1.00 89.81 85 GLN A C 1
ATOM 710 O O . GLN A 1 85 ? -24.529 -1.983 47.188 1.00 89.81 85 GLN A O 1
ATOM 715 N N . GLU A 1 86 ? -24.277 -0.434 45.571 1.00 89.88 86 GLU A N 1
ATOM 716 C CA . GLU A 1 86 ? -24.711 0.721 46.361 1.00 89.88 86 GLU A CA 1
ATOM 717 C C . GLU A 1 86 ? -26.220 0.704 46.649 1.00 89.88 86 GLU A C 1
ATOM 719 O O . GLU A 1 86 ? -26.658 1.302 47.624 1.00 89.88 86 GLU A O 1
ATOM 724 N N . GLN A 1 87 ? -27.019 -0.002 45.836 1.00 79.44 87 GLN A N 1
ATOM 725 C CA . GLN A 1 87 ? -28.490 -0.085 45.926 1.00 79.44 87 GLN A CA 1
ATOM 726 C C . GLN A 1 87 ? -29.231 1.267 45.845 1.00 79.44 87 GLN A C 1
ATOM 728 O O . GLN A 1 87 ? -30.459 1.298 45.918 1.00 79.44 87 GLN A O 1
ATOM 733 N N . GLU A 1 88 ? -28.523 2.371 45.607 1.00 79.69 88 GLU A N 1
ATOM 734 C CA . GLU A 1 88 ? -29.065 3.719 45.421 1.00 79.69 88 GLU A CA 1
ATOM 735 C C . GLU A 1 88 ? -29.003 4.127 43.943 1.00 79.69 88 GLU A C 1
ATOM 737 O O . GLU A 1 88 ? -28.229 4.983 43.527 1.00 79.69 88 GLU A O 1
ATOM 742 N N . VAL A 1 89 ? -29.829 3.492 43.109 1.00 87.44 89 VAL A N 1
ATOM 743 C CA . VAL A 1 89 ? -29.868 3.796 41.671 1.00 87.44 89 VAL A CA 1
ATOM 744 C C . VAL A 1 89 ? -30.766 5.000 41.401 1.00 87.44 89 VAL A C 1
ATOM 746 O O . VAL A 1 89 ? -31.974 4.947 41.649 1.00 87.44 89 VAL A O 1
ATOM 749 N N . THR A 1 90 ? -30.210 6.064 40.818 1.00 88.88 90 THR A N 1
ATOM 750 C CA . THR A 1 90 ? -31.003 7.220 40.382 1.00 88.88 90 THR A CA 1
ATOM 751 C C . THR A 1 90 ? -31.514 7.062 38.945 1.00 88.88 90 THR A C 1
ATOM 753 O O . THR A 1 90 ? -30.976 6.307 38.129 1.00 88.88 90 THR A O 1
ATOM 756 N N . ASN A 1 91 ? -32.561 7.814 38.590 1.00 88.44 91 ASN A N 1
ATOM 757 C CA . ASN A 1 91 ? -33.021 7.886 37.198 1.00 88.44 91 ASN A CA 1
ATOM 758 C C . ASN A 1 91 ? -31.948 8.467 36.264 1.00 88.44 91 ASN A C 1
ATOM 760 O O . ASN A 1 91 ? -31.870 8.053 35.105 1.00 88.44 91 ASN A O 1
ATOM 764 N N . ASP A 1 92 ? -31.109 9.374 36.768 1.00 89.75 92 ASP A N 1
ATOM 765 C CA . ASP A 1 92 ? -30.017 9.982 36.007 1.00 89.75 92 ASP A CA 1
ATOM 766 C C . ASP A 1 92 ? -28.924 8.956 35.684 1.00 89.75 92 ASP A C 1
ATOM 768 O O . ASP A 1 92 ? -28.409 8.933 34.562 1.00 89.75 92 ASP A O 1
ATOM 772 N N . ASP A 1 93 ? -28.635 8.033 36.605 1.00 88.19 93 ASP A N 1
ATOM 773 C CA . ASP A 1 93 ? -27.711 6.923 36.361 1.00 88.19 93 ASP A CA 1
ATOM 774 C C . ASP A 1 93 ? -28.217 5.997 35.258 1.00 88.19 93 ASP A C 1
ATOM 776 O O . ASP A 1 93 ? -27.486 5.684 34.312 1.00 88.19 93 ASP A O 1
ATOM 780 N N . ILE A 1 94 ? -29.493 5.607 35.325 1.00 89.38 94 ILE A N 1
ATOM 781 C CA . ILE A 1 94 ? -30.126 4.772 34.295 1.00 89.38 94 ILE A CA 1
ATOM 782 C C . ILE A 1 94 ? -30.128 5.498 32.946 1.00 89.38 94 ILE A C 1
ATOM 784 O O . ILE A 1 94 ? -29.848 4.884 31.911 1.00 89.38 94 ILE A O 1
ATOM 788 N N . PHE A 1 95 ? -30.440 6.796 32.937 1.00 91.62 95 PHE A N 1
ATOM 789 C CA . PHE A 1 95 ? -30.450 7.607 31.723 1.00 91.62 95 PHE A CA 1
ATOM 790 C C . PHE A 1 95 ? -29.051 7.714 31.102 1.00 91.62 95 PHE A C 1
ATOM 792 O O . PHE A 1 95 ? -28.890 7.497 29.896 1.00 91.62 95 PHE A O 1
ATOM 799 N N . SER A 1 96 ? -28.028 7.970 31.920 1.00 90.94 96 SER A N 1
ATOM 800 C CA . SER A 1 96 ? -26.624 8.009 31.504 1.00 90.94 96 SER A CA 1
ATOM 801 C C . SER A 1 96 ? -26.186 6.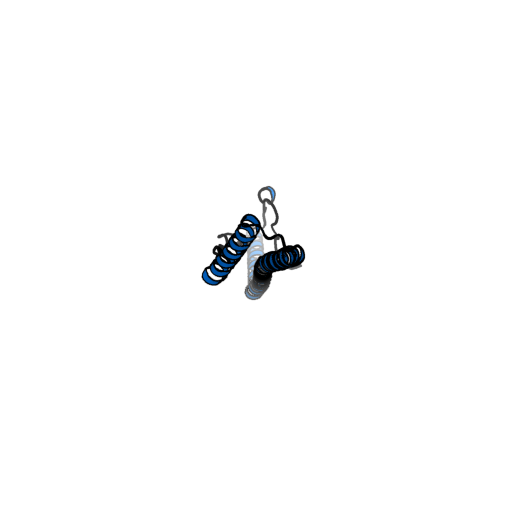679 30.879 1.00 90.94 96 SER A C 1
ATOM 803 O O . SER A 1 96 ? -25.692 6.665 29.747 1.00 90.94 96 SER A O 1
ATOM 805 N N . LEU A 1 97 ? -26.458 5.550 31.550 1.00 92.19 97 LEU A N 1
ATOM 806 C CA . LEU A 1 97 ? -26.141 4.210 31.043 1.00 92.19 97 LEU A CA 1
ATOM 807 C C . LEU A 1 97 ? -26.840 3.922 29.708 1.00 92.19 97 LEU A C 1
ATOM 809 O O . LEU A 1 97 ? -26.196 3.476 28.756 1.00 92.19 97 LEU A O 1
ATOM 813 N N . LYS A 1 98 ? -28.146 4.206 29.605 1.00 94.00 98 LYS A N 1
ATOM 814 C CA . LYS A 1 98 ? -28.916 4.019 28.362 1.00 94.00 98 LYS A CA 1
ATOM 815 C C . LYS A 1 98 ? -28.356 4.850 27.212 1.00 94.00 98 LYS A C 1
ATOM 817 O O . LYS A 1 98 ? -28.255 4.340 26.097 1.00 94.00 98 LYS A O 1
ATOM 822 N N . THR A 1 99 ? -27.979 6.096 27.483 1.00 94.38 99 THR A N 1
ATOM 823 C CA . THR A 1 99 ? -27.405 7.000 26.479 1.00 94.38 99 THR A CA 1
ATOM 824 C C . THR A 1 99 ? -26.106 6.424 25.928 1.00 94.38 99 THR A C 1
ATOM 826 O O . THR A 1 99 ? -25.992 6.213 24.723 1.00 94.38 99 THR A O 1
ATOM 829 N N . THR A 1 100 ? -25.175 6.033 26.804 1.00 92.38 100 THR A N 1
ATOM 830 C CA . THR A 1 100 ? -23.902 5.438 26.373 1.00 92.38 100 THR A CA 1
ATOM 831 C C . THR A 1 100 ? -24.099 4.106 25.636 1.00 92.38 100 THR A C 1
ATOM 833 O O . THR A 1 100 ? -23.406 3.843 24.655 1.00 92.38 100 THR A O 1
ATOM 836 N N . ILE A 1 101 ? -25.053 3.261 26.051 1.00 95.50 101 ILE A N 1
ATOM 837 C CA . ILE A 1 101 ? -25.387 2.018 25.330 1.00 95.50 101 ILE A CA 1
ATOM 838 C C . ILE A 1 101 ? -25.865 2.323 23.906 1.00 95.50 101 ILE A C 1
ATOM 840 O O . ILE A 1 101 ? -25.434 1.662 22.960 1.00 95.50 101 ILE A O 1
ATOM 844 N N . ASN A 1 102 ? -26.754 3.304 23.748 1.00 96.06 102 ASN A N 1
ATOM 845 C CA . ASN A 1 102 ? -27.282 3.687 22.441 1.00 96.06 102 ASN A CA 1
ATOM 846 C C . ASN A 1 102 ? -26.196 4.288 21.543 1.00 96.06 102 ASN A C 1
ATOM 848 O O . ASN A 1 102 ? -26.146 3.948 20.362 1.00 96.06 102 ASN A O 1
ATOM 852 N N . ASP A 1 103 ? -25.292 5.096 22.099 1.00 93.44 103 ASP A N 1
ATOM 853 C CA . ASP A 1 103 ? -24.141 5.627 21.364 1.00 93.44 103 ASP A CA 1
ATOM 854 C C . ASP A 1 103 ? -23.220 4.504 20.873 1.00 93.44 103 ASP A C 1
ATOM 856 O O . ASP A 1 103 ? -22.872 4.459 19.696 1.00 93.44 103 ASP A O 1
ATOM 860 N N . ILE A 1 104 ? -22.878 3.539 21.736 1.00 93.81 104 ILE A N 1
ATOM 861 C CA . ILE A 1 104 ? -22.049 2.390 21.340 1.00 93.81 104 ILE A CA 1
ATOM 862 C C . ILE A 1 104 ? -22.738 1.578 20.240 1.00 93.81 104 ILE A C 1
ATOM 864 O O . ILE A 1 104 ? -22.078 1.204 19.274 1.00 93.81 104 ILE A O 1
ATOM 868 N N . LYS A 1 105 ? -24.047 1.317 20.358 1.00 94.75 105 LYS A N 1
ATOM 869 C CA . LYS A 1 105 ? -24.815 0.598 19.329 1.00 94.75 105 LYS A CA 1
ATOM 870 C C . LYS A 1 105 ? -24.796 1.329 17.993 1.00 94.75 105 LYS A C 1
ATOM 872 O O . LYS A 1 105 ? -24.513 0.704 16.978 1.00 94.75 105 LYS A O 1
ATOM 877 N N . ARG A 1 106 ? -25.068 2.638 17.992 1.00 92.69 106 ARG A N 1
ATOM 878 C CA . ARG A 1 106 ? -25.027 3.456 16.774 1.00 92.69 106 ARG A CA 1
ATOM 879 C C . ARG A 1 106 ? -23.655 3.371 16.118 1.00 92.69 106 ARG A C 1
ATOM 881 O O . ARG A 1 106 ? -23.576 3.135 14.921 1.00 92.69 106 ARG A O 1
ATOM 888 N N . ASP A 1 107 ? -22.595 3.526 16.900 1.00 89.75 107 ASP A N 1
ATOM 889 C CA . ASP A 1 107 ? -21.238 3.556 16.364 1.00 89.75 107 ASP A CA 1
ATOM 890 C C . ASP A 1 107 ? -20.791 2.178 15.840 1.00 89.75 107 ASP A C 1
ATOM 892 O O . ASP A 1 107 ? -20.074 2.106 14.845 1.00 89.75 107 ASP A O 1
ATOM 896 N N . VAL A 1 108 ? -21.218 1.079 16.480 1.00 90.75 108 VAL A N 1
ATOM 897 C CA . VAL A 1 108 ? -20.988 -0.289 15.978 1.00 90.75 108 VAL A CA 1
ATOM 898 C C . VAL A 1 108 ? -21.733 -0.508 14.665 1.00 90.75 108 VAL A C 1
ATOM 900 O O . VAL A 1 108 ? -21.110 -0.933 13.699 1.00 90.75 108 VAL A O 1
ATOM 903 N N . ASN A 1 109 ? -23.016 -0.145 14.600 1.00 90.38 109 ASN A N 1
ATOM 904 C CA . ASN A 1 109 ? -23.810 -0.287 13.380 1.00 90.38 109 ASN A CA 1
ATOM 905 C C . ASN A 1 109 ? -23.228 0.547 12.233 1.00 90.38 109 ASN A C 1
ATOM 907 O O . ASN A 1 109 ? -23.079 0.050 11.124 1.00 90.38 109 ASN A O 1
ATOM 911 N N . GLN A 1 110 ? -22.820 1.793 12.501 1.00 86.75 110 GLN A N 1
ATOM 912 C CA . GLN A 1 110 ? -22.164 2.634 11.498 1.00 86.75 110 GLN A CA 1
ATOM 913 C C . GLN A 1 110 ? -20.875 1.998 10.974 1.00 86.75 110 GLN A C 1
ATOM 915 O O . GLN A 1 110 ? -20.615 2.052 9.774 1.00 86.75 110 GLN A O 1
ATOM 920 N N . PHE A 1 111 ? -20.079 1.385 11.852 1.00 86.00 111 PHE A N 1
ATOM 921 C CA . PHE A 1 111 ? -18.854 0.698 11.458 1.00 86.00 111 PHE A CA 1
ATOM 922 C C . PHE A 1 111 ? -19.128 -0.588 10.661 1.00 86.00 111 PHE A C 1
ATOM 924 O O . PHE A 1 111 ? -18.391 -0.876 9.724 1.00 86.00 111 PHE A O 1
ATOM 931 N N . GLU A 1 112 ? -20.175 -1.347 10.991 1.00 83.88 112 GLU A N 1
ATOM 932 C CA . GLU A 1 112 ? -20.586 -2.535 10.227 1.00 83.88 112 GLU A CA 1
ATOM 933 C C . GLU A 1 112 ? -21.149 -2.174 8.846 1.00 83.88 112 GLU A C 1
ATOM 935 O O . GLU A 1 112 ? -20.835 -2.843 7.864 1.00 83.88 112 GLU A O 1
ATOM 940 N N . GLU A 1 113 ? -21.938 -1.101 8.758 1.00 86.62 113 GLU A N 1
ATOM 941 C CA . GLU A 1 113 ? -22.569 -0.655 7.512 1.00 86.62 113 GLU A CA 1
ATOM 942 C C . GLU A 1 113 ? -21.591 0.059 6.567 1.00 86.62 113 GLU A C 1
ATOM 944 O O . GLU A 1 113 ? -21.624 -0.168 5.360 1.00 86.62 113 GLU A O 1
ATOM 949 N N . HIS A 1 114 ? -20.726 0.930 7.098 1.00 81.50 114 HIS A N 1
ATOM 950 C CA . HIS A 1 114 ? -19.911 1.847 6.289 1.00 81.50 114 HIS A CA 1
ATOM 951 C C . HIS A 1 114 ? -18.400 1.589 6.394 1.00 81.50 114 HIS A C 1
ATOM 953 O O . HIS A 1 114 ? -17.631 2.100 5.579 1.00 81.50 114 HIS A O 1
ATOM 959 N N . GLY A 1 115 ? -17.946 0.805 7.376 1.00 80.19 115 GLY A N 1
ATOM 960 C CA . GLY A 1 115 ? -16.535 0.461 7.544 1.00 80.19 115 GLY A CA 1
ATOM 961 C C . GLY A 1 115 ? -15.613 1.673 7.726 1.00 80.19 115 GLY A C 1
ATOM 962 O O . GLY A 1 115 ? -15.869 2.572 8.529 1.00 80.19 115 GLY A O 1
ATOM 963 N N . ILE A 1 116 ? -14.4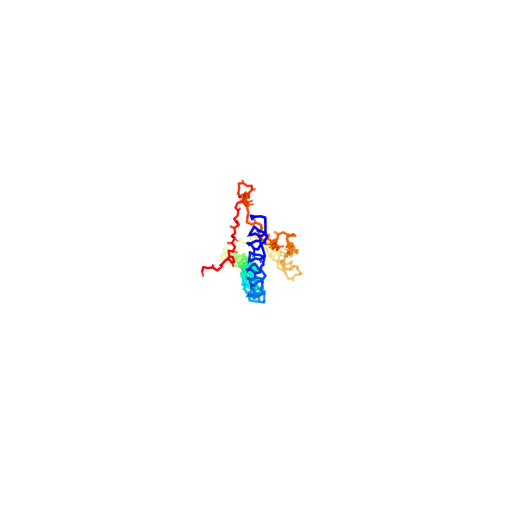87 1.670 7.003 1.00 82.88 116 ILE A N 1
ATOM 964 C CA . ILE A 1 116 ? -13.520 2.775 6.962 1.00 82.88 116 ILE A CA 1
ATOM 965 C C . ILE A 1 116 ? -13.438 3.313 5.537 1.00 82.88 116 ILE A C 1
ATOM 967 O O . ILE A 1 116 ? -13.120 2.570 4.612 1.00 82.88 116 ILE A O 1
ATOM 971 N N . LEU A 1 117 ? -13.639 4.622 5.388 1.00 82.31 117 LEU A N 1
ATOM 972 C CA . LEU A 1 117 ? -13.424 5.324 4.127 1.00 82.31 117 LEU A CA 1
ATOM 973 C C . LEU A 1 117 ? -11.924 5.386 3.796 1.00 82.31 117 LEU A C 1
ATOM 975 O O . LEU A 1 117 ? -11.115 5.825 4.620 1.00 82.31 117 LEU A O 1
ATOM 979 N N . VAL A 1 118 ? -11.564 4.953 2.588 1.00 85.81 118 VAL A N 1
ATOM 980 C CA . VAL A 1 118 ? -10.200 5.008 2.053 1.00 85.81 118 VAL A CA 1
ATOM 981 C C . VAL A 1 118 ? -10.244 5.698 0.695 1.00 85.81 118 VAL A C 1
ATOM 983 O O . VAL A 1 118 ? -10.727 5.121 -0.276 1.00 85.81 118 VAL A O 1
ATOM 986 N N . ASP A 1 119 ? -9.711 6.915 0.629 1.00 86.94 119 ASP A N 1
ATOM 987 C CA . ASP A 1 119 ? -9.568 7.648 -0.627 1.00 86.94 119 ASP A CA 1
ATOM 988 C C . ASP A 1 119 ? -8.273 7.237 -1.330 1.00 86.94 119 ASP A C 1
ATOM 990 O O . ASP A 1 119 ? -7.191 7.244 -0.733 1.00 86.94 119 ASP A O 1
ATOM 994 N N . VAL A 1 120 ? -8.378 6.892 -2.612 1.00 88.31 120 VAL A N 1
ATOM 995 C CA . VAL A 1 120 ? -7.239 6.488 -3.441 1.00 88.31 120 VAL A CA 1
ATOM 996 C C . VAL A 1 120 ? -7.171 7.383 -4.671 1.00 88.31 120 VAL A C 1
ATOM 998 O O . VAL A 1 120 ? -8.179 7.632 -5.327 1.00 88.31 120 VAL A O 1
ATOM 1001 N N . TYR A 1 121 ? -5.963 7.839 -4.993 1.00 86.94 121 TYR A N 1
ATOM 1002 C CA . TYR A 1 121 ? -5.669 8.646 -6.174 1.00 86.94 121 TYR A CA 1
ATOM 1003 C C . TYR A 1 121 ? -4.773 7.851 -7.131 1.00 86.94 121 TYR A C 1
ATOM 1005 O O . TYR A 1 121 ? -3.945 7.061 -6.664 1.00 86.94 121 TYR A O 1
ATOM 1013 N N . PRO A 1 122 ? -4.907 8.036 -8.456 1.00 85.19 122 PRO A N 1
ATOM 1014 C CA . PRO A 1 122 ? -4.053 7.355 -9.420 1.00 85.19 122 PRO A CA 1
ATOM 1015 C C . PRO A 1 122 ? -2.598 7.825 -9.300 1.00 85.19 122 PRO A C 1
ATOM 1017 O O . PRO A 1 122 ? -2.325 9.010 -9.100 1.00 85.19 122 PRO A O 1
ATOM 1020 N N . LEU A 1 123 ? -1.656 6.895 -9.476 1.00 84.19 123 LEU A N 1
ATOM 1021 C CA . LEU A 1 123 ? -0.239 7.227 -9.594 1.00 84.19 123 LEU A CA 1
ATOM 1022 C C . LEU A 1 123 ? 0.033 7.779 -10.999 1.00 84.19 123 LEU A C 1
ATOM 1024 O O . LEU A 1 123 ? -0.020 7.038 -11.979 1.00 84.19 123 LEU A O 1
ATOM 1028 N N . ILE A 1 124 ? 0.336 9.074 -11.091 1.00 83.06 124 ILE A N 1
ATOM 1029 C CA . ILE A 1 124 ? 0.703 9.733 -12.348 1.00 83.06 124 ILE A CA 1
ATOM 1030 C C . ILE A 1 124 ? 2.226 9.854 -12.403 1.00 83.06 124 ILE A C 1
ATOM 1032 O O . ILE A 1 124 ? 2.837 10.596 -11.634 1.00 83.06 124 ILE A O 1
ATOM 1036 N N . ILE A 1 125 ? 2.838 9.116 -13.325 1.00 76.38 125 ILE A N 1
ATOM 1037 C CA . ILE A 1 125 ? 4.257 9.236 -13.660 1.00 76.38 125 ILE A CA 1
ATOM 1038 C C . ILE A 1 125 ? 4.390 10.486 -14.539 1.00 76.38 125 ILE A C 1
ATOM 1040 O O . ILE A 1 125 ? 3.857 10.521 -15.647 1.00 76.38 125 ILE A O 1
ATOM 1044 N N . ASN A 1 126 ? 5.037 11.539 -14.026 1.00 75.75 126 ASN A N 1
ATOM 1045 C CA . ASN A 1 126 ? 5.279 12.770 -14.787 1.00 75.75 126 ASN A CA 1
ATOM 1046 C C . ASN A 1 126 ? 6.051 12.446 -16.084 1.00 75.75 126 ASN A C 1
ATOM 1048 O O . ASN A 1 126 ? 6.869 11.526 -16.091 1.00 75.75 126 ASN A O 1
ATOM 1052 N N . GLN A 1 127 ? 5.821 13.208 -17.158 1.00 55.69 127 GLN A N 1
ATOM 1053 C CA . GLN A 1 127 ? 6.253 12.933 -18.542 1.00 55.69 127 GLN A CA 1
ATOM 1054 C C . GLN A 1 127 ? 7.782 12.930 -18.771 1.00 55.69 127 GLN A C 1
ATOM 1056 O O . GLN A 1 127 ? 8.238 12.836 -19.899 1.00 55.69 127 GLN A O 1
ATOM 1061 N N . ASN A 1 128 ? 8.570 12.971 -17.701 1.00 59.72 128 ASN A N 1
ATOM 1062 C CA . ASN A 1 128 ? 9.946 13.445 -17.662 1.00 59.72 128 ASN A CA 1
ATOM 1063 C C . ASN A 1 128 ? 10.803 12.664 -16.636 1.00 59.72 128 ASN A C 1
ATOM 1065 O O . ASN A 1 128 ? 11.765 13.187 -16.085 1.00 59.72 128 ASN A O 1
ATOM 1069 N N . LEU A 1 129 ? 10.414 11.435 -16.273 1.00 69.81 129 LEU A N 1
ATOM 1070 C CA . LEU A 1 129 ? 11.144 10.631 -15.273 1.00 69.81 129 LEU A CA 1
ATOM 1071 C C . LEU A 1 129 ? 12.261 9.774 -15.878 1.00 69.81 129 LEU A C 1
ATOM 1073 O O . LEU A 1 129 ? 13.225 9.447 -15.189 1.00 69.81 129 LEU A O 1
ATOM 1077 N N . VAL A 1 130 ? 12.136 9.429 -17.159 1.00 74.06 130 VAL A N 1
ATOM 1078 C CA . VAL A 1 130 ? 13.158 8.724 -17.931 1.00 74.06 130 VAL A CA 1
ATOM 1079 C C . VAL A 1 130 ? 13.375 9.510 -19.213 1.00 74.06 130 VAL A C 1
ATOM 1081 O O . VAL A 1 130 ? 12.492 9.549 -20.067 1.00 74.06 130 VAL A O 1
ATOM 1084 N N . TYR A 1 131 ? 14.545 10.130 -19.332 1.00 77.50 131 TYR A N 1
ATOM 1085 C CA . TYR A 1 131 ? 14.972 10.818 -20.544 1.00 77.50 131 TYR A CA 1
ATOM 1086 C C . TYR A 1 131 ? 15.931 9.926 -21.318 1.00 77.50 131 TYR A C 1
ATOM 1088 O O . TYR A 1 131 ? 16.859 9.352 -20.744 1.00 77.50 131 TYR A O 1
ATOM 1096 N N . ILE A 1 132 ? 15.687 9.801 -22.617 1.00 80.00 132 ILE A N 1
ATOM 1097 C CA . ILE A 1 132 ? 16.571 9.105 -23.545 1.00 80.00 132 ILE A CA 1
ATOM 1098 C C . ILE A 1 132 ? 17.012 10.156 -24.550 1.00 80.00 132 ILE A C 1
ATOM 1100 O O . ILE A 1 132 ? 16.267 10.488 -25.468 1.00 80.00 132 ILE A O 1
ATOM 1104 N N . GLU A 1 133 ? 18.203 10.698 -24.338 1.00 74.75 133 GLU A N 1
ATOM 1105 C CA . GLU A 1 133 ? 18.822 11.669 -25.233 1.00 74.75 133 GLU A CA 1
ATOM 1106 C C . GLU A 1 133 ? 20.196 11.163 -25.659 1.00 74.75 133 GLU A C 1
ATOM 1108 O O . GLU A 1 133 ? 20.851 10.387 -24.953 1.00 74.75 133 GLU A O 1
ATOM 1113 N N . GLU A 1 134 ? 20.621 11.592 -26.843 1.00 66.12 134 GLU A N 1
ATOM 1114 C CA . GLU A 1 134 ? 21.998 11.425 -27.279 1.00 66.12 134 GLU A CA 1
ATOM 1115 C C . GLU A 1 134 ? 22.889 12.196 -26.304 1.00 66.12 134 GLU A C 1
ATOM 1117 O O . GLU A 1 134 ? 22.636 13.363 -26.011 1.00 66.12 134 GLU A O 1
ATOM 1122 N N . SER A 1 135 ? 23.902 11.537 -25.739 1.00 59.88 135 SER A N 1
ATOM 1123 C CA . SER A 1 135 ? 24.833 12.207 -24.834 1.00 59.88 135 SER A CA 1
ATOM 1124 C C . SER A 1 135 ? 25.675 13.189 -25.641 1.00 59.88 135 SER A C 1
ATOM 1126 O O . SER A 1 135 ? 26.753 12.845 -26.117 1.00 59.88 135 SER A O 1
ATOM 1128 N N . THR A 1 136 ? 25.193 14.418 -25.812 1.00 51.22 136 THR A N 1
ATOM 1129 C CA . THR A 1 136 ? 26.012 15.512 -26.319 1.00 51.22 136 THR A CA 1
ATOM 1130 C C . THR A 1 136 ? 27.019 15.825 -25.226 1.00 51.22 136 THR A C 1
ATOM 1132 O O . THR A 1 136 ? 26.715 16.503 -24.245 1.00 51.22 136 THR A O 1
ATOM 1135 N N . SER A 1 137 ? 28.219 15.262 -25.342 1.00 52.75 137 SER A N 1
ATOM 1136 C CA . SER A 1 137 ? 29.358 15.641 -24.521 1.00 52.75 137 SER A CA 1
ATOM 1137 C C . SER A 1 137 ? 29.698 17.097 -24.833 1.00 52.75 137 SER A C 1
ATOM 1139 O O . SER A 1 137 ? 30.467 17.353 -25.752 1.00 52.75 137 SER A O 1
ATOM 1141 N N . ASN A 1 138 ? 29.023 18.024 -24.156 1.00 49.25 138 ASN A N 1
ATOM 1142 C CA . ASN A 1 138 ? 29.458 19.362 -23.766 1.00 49.25 138 ASN A CA 1
ATOM 1143 C C . ASN A 1 138 ? 28.319 19.999 -22.947 1.00 49.25 138 ASN A C 1
ATOM 1145 O O . ASN A 1 138 ? 27.278 20.348 -23.488 1.00 49.25 138 ASN A O 1
ATOM 1149 N N . GLU A 1 139 ? 28.558 20.115 -21.636 1.00 46.72 139 GLU A N 1
ATOM 1150 C CA . GLU A 1 139 ? 27.802 20.911 -20.651 1.00 46.72 139 GLU A CA 1
ATOM 1151 C C . GLU A 1 139 ? 26.370 20.457 -20.298 1.00 46.72 139 GLU A C 1
ATOM 1153 O O . GLU A 1 139 ? 25.369 21.053 -20.681 1.00 46.72 139 GLU A O 1
ATOM 1158 N N . LEU A 1 140 ? 26.271 19.465 -19.405 1.00 51.97 140 LEU A N 1
ATOM 1159 C CA . LEU A 1 140 ? 25.132 19.380 -18.483 1.00 51.97 140 LEU A CA 1
ATOM 1160 C C . LEU A 1 140 ? 25.275 20.502 -17.439 1.00 51.97 140 LEU A C 1
ATOM 1162 O O . LEU A 1 140 ? 26.019 20.346 -16.471 1.00 51.97 140 LEU A O 1
ATOM 1166 N N . ASP A 1 141 ? 24.586 21.632 -17.623 1.00 53.44 141 ASP A N 1
ATOM 1167 C CA . ASP A 1 141 ? 24.528 22.707 -16.621 1.00 53.44 141 ASP A CA 1
ATOM 1168 C C . ASP A 1 141 ? 23.591 22.324 -15.457 1.00 53.44 141 ASP A C 1
ATOM 1170 O O . ASP A 1 141 ? 22.398 22.635 -15.398 1.00 53.44 141 ASP A O 1
ATOM 1174 N N . ILE A 1 142 ? 24.171 21.590 -14.511 1.00 50.59 142 ILE A N 1
ATOM 1175 C CA . ILE A 1 142 ? 23.553 21.069 -13.282 1.00 50.59 142 ILE A CA 1
ATOM 1176 C C . ILE A 1 142 ? 23.226 22.149 -12.238 1.00 50.59 142 ILE A C 1
ATOM 1178 O O . ILE A 1 142 ? 22.690 21.826 -11.176 1.00 50.59 142 ILE A O 1
ATOM 1182 N N . SER A 1 143 ? 23.490 23.427 -12.520 1.00 55.00 143 SER A N 1
ATOM 1183 C CA . SER A 1 143 ? 23.127 24.538 -11.630 1.00 55.00 143 SER A CA 1
ATOM 1184 C C . SER A 1 143 ? 21.614 24.811 -11.572 1.00 55.00 143 SER A C 1
ATOM 1186 O O . SER A 1 143 ? 21.142 25.494 -10.661 1.00 55.00 143 SER A O 1
ATOM 1188 N N . THR A 1 144 ? 20.835 24.236 -12.494 1.00 50.97 144 THR A N 1
ATOM 1189 C CA . THR A 1 144 ? 19.385 24.473 -12.617 1.00 50.97 144 THR A CA 1
ATOM 1190 C C . THR A 1 144 ? 18.501 23.400 -11.969 1.00 50.97 144 THR A C 1
ATOM 1192 O O . THR A 1 144 ? 17.292 23.598 -11.841 1.00 50.97 144 THR A O 1
ATOM 1195 N N . LEU A 1 145 ? 19.069 22.278 -11.507 1.00 47.47 145 LEU A N 1
ATOM 1196 C CA . LEU A 1 145 ? 18.294 21.138 -11.008 1.00 47.47 145 LEU A CA 1
ATOM 1197 C C . LEU A 1 145 ? 18.337 21.047 -9.475 1.00 47.47 145 LEU A C 1
ATOM 1199 O O . LEU A 1 145 ? 19.339 20.664 -8.873 1.00 47.47 145 LEU A O 1
ATOM 1203 N N . SER A 1 146 ? 17.210 21.367 -8.832 1.00 47.91 146 SER A N 1
ATOM 1204 C CA . SER A 1 146 ? 16.988 21.093 -7.407 1.00 47.91 146 SER A CA 1
ATOM 1205 C C . SER A 1 146 ? 16.958 19.573 -7.162 1.00 47.91 146 SER A C 1
ATOM 1207 O O . SER A 1 146 ? 16.230 18.849 -7.840 1.00 47.91 146 SER A O 1
ATOM 1209 N N . SER A 1 147 ? 17.776 19.087 -6.220 1.00 46.56 147 SER A N 1
ATOM 1210 C CA . SER A 1 147 ? 17.914 17.673 -5.807 1.00 46.56 147 SER A CA 1
ATOM 1211 C C . SER A 1 147 ? 16.581 16.943 -5.538 1.00 46.56 147 SER A C 1
ATOM 1213 O O . SER A 1 147 ? 15.620 17.591 -5.126 1.00 46.56 147 SER A O 1
ATOM 1215 N N . PRO A 1 148 ? 16.513 15.592 -5.637 1.00 50.31 148 PRO A N 1
ATOM 1216 C CA . PRO A 1 148 ? 17.613 14.626 -5.648 1.00 50.31 148 PRO A CA 1
ATOM 1217 C C . PRO A 1 148 ? 17.623 13.810 -6.949 1.00 50.31 148 PRO A C 1
ATOM 1219 O O . PRO A 1 148 ? 16.950 12.786 -7.067 1.00 50.31 148 PRO A O 1
ATOM 1222 N N . TYR A 1 149 ? 18.398 14.248 -7.937 1.00 51.97 149 TYR A N 1
ATOM 1223 C CA . TYR A 1 149 ? 18.637 13.450 -9.134 1.00 51.97 149 TYR A CA 1
ATOM 1224 C C . TYR A 1 149 ? 19.749 12.428 -8.851 1.00 51.97 149 TYR A C 1
ATOM 1226 O O . TYR A 1 149 ? 20.742 12.727 -8.186 1.00 51.97 149 TYR A O 1
ATOM 1234 N N . ARG A 1 150 ? 19.587 11.196 -9.340 1.00 46.94 150 ARG A N 1
ATOM 1235 C CA . ARG A 1 150 ? 20.674 10.215 -9.431 1.00 46.94 150 ARG A CA 1
ATOM 1236 C C . ARG A 1 150 ? 20.896 9.932 -10.907 1.00 46.94 150 ARG A C 1
ATOM 1238 O O . ARG A 1 150 ? 20.076 9.263 -11.527 1.00 46.94 150 ARG A O 1
ATOM 1245 N N . SER A 1 151 ? 21.989 10.450 -11.453 1.00 53.72 151 SER A N 1
ATOM 1246 C CA . SER A 1 151 ? 22.418 10.123 -12.811 1.00 53.72 151 SER A CA 1
ATOM 1247 C C . SER A 1 151 ? 23.084 8.750 -12.809 1.00 53.72 151 SER A C 1
ATOM 1249 O O . SER A 1 151 ? 23.937 8.471 -11.965 1.00 53.72 151 SER A O 1
ATOM 1251 N N . ILE A 1 152 ? 22.680 7.877 -13.732 1.00 49.88 152 ILE A N 1
ATOM 1252 C CA . ILE A 1 152 ? 23.348 6.597 -13.963 1.00 49.88 152 ILE A CA 1
ATOM 1253 C C . ILE A 1 152 ? 24.258 6.776 -15.177 1.00 49.88 152 ILE A C 1
ATOM 1255 O O . ILE A 1 152 ? 23.779 6.823 -16.304 1.00 49.88 152 ILE A O 1
ATOM 1259 N N . ASP A 1 153 ? 25.564 6.857 -14.941 1.00 57.25 153 ASP A N 1
ATOM 1260 C CA . ASP A 1 153 ? 26.576 6.932 -15.996 1.00 57.25 153 ASP A CA 1
ATOM 1261 C C . ASP A 1 153 ? 26.680 5.590 -16.744 1.00 57.25 153 ASP A C 1
ATOM 1263 O O . ASP A 1 153 ? 26.780 4.523 -16.126 1.00 57.25 1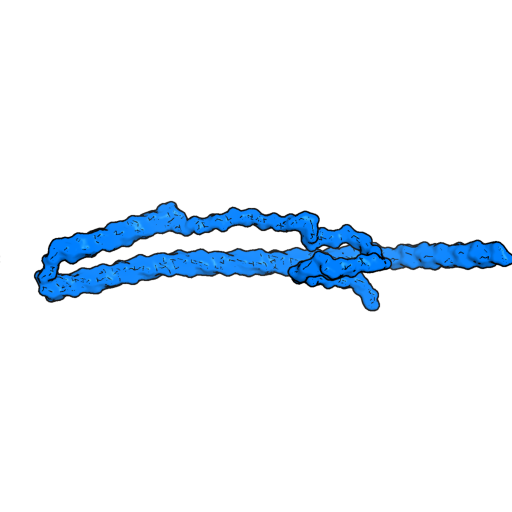53 ASP A O 1
ATOM 1267 N N . CYS A 1 154 ? 26.573 5.630 -18.074 1.00 47.53 154 CYS A N 1
ATOM 1268 C CA . CYS A 1 154 ? 26.645 4.483 -18.985 1.00 47.53 154 CYS A CA 1
ATOM 1269 C C . CYS A 1 154 ? 27.971 4.368 -19.741 1.00 47.53 154 CYS A C 1
ATOM 1271 O O . CYS A 1 154 ? 28.080 3.489 -20.595 1.00 47.53 154 CYS A O 1
ATOM 1273 N N . SER A 1 155 ? 28.963 5.198 -19.428 1.00 48.88 155 SER A N 1
ATOM 1274 C CA . SER A 1 155 ? 30.306 5.054 -19.981 1.00 48.88 155 SER A CA 1
ATOM 1275 C C . SER A 1 155 ? 30.993 3.767 -19.483 1.00 48.88 155 SER A C 1
ATOM 1277 O O . SER A 1 155 ? 30.777 3.308 -18.358 1.00 48.88 155 SER A O 1
ATOM 1279 N N . ASN A 1 156 ? 31.782 3.137 -20.360 1.00 42.03 156 ASN A N 1
ATOM 1280 C CA . ASN A 1 156 ? 32.688 2.047 -19.991 1.00 42.03 156 ASN A CA 1
ATOM 1281 C C . ASN A 1 156 ? 34.026 2.676 -19.558 1.00 42.03 156 ASN A C 1
ATOM 1283 O O . ASN A 1 156 ? 34.568 3.477 -20.318 1.00 42.03 156 ASN A O 1
ATOM 1287 N N . ASN A 1 157 ? 34.558 2.288 -18.394 1.00 38.78 157 ASN A N 1
ATOM 1288 C CA . ASN A 1 157 ? 36.005 2.371 -18.141 1.00 38.78 157 ASN A CA 1
ATOM 1289 C C . ASN A 1 157 ? 36.729 1.274 -18.922 1.00 38.78 157 ASN A C 1
ATOM 1291 O O . ASN A 1 157 ? 36.177 0.148 -18.968 1.00 38.78 157 ASN A O 1
#

Sequence (157 aa):
LINSQVNSLVDEINTLDNQLSVLNVDEVIGKCRQKLDKWRHDCHMVIDRFYEEKCQKLQQRCVRQVNQKRKQIHQLKLKTNELIQEQEVTNDDIFSLKTTINDIKRDVNQFEEHGILVDVYPLIINQNLVYIEESTSNELDISTLSSPYRSIDCSNN

Radius of gyration: 35.86 Å; chains: 1; bounding box: 84×29×99 Å

Secondary structure (DSSP, 8-state):
-HHHHHHHHHHHHHHHHHHHHH--HHHHHHHHHHHHHHHHHHHHHHHHHHHHHHHHHHHHHHHHHHHHHHHHHHHHHHHHHHHHHH----HHHHHHHHHHHHHHHHHHHHHHHH------------TTSS------SS---GGG--S----------

pLDDT: mean 82.28, std 15.31, range [38.78, 97.81]